Protein AF-A0A7X7I738-F1 (afdb_monomer_lite)

Foldseek 3Di:
DPAAQEEAADAPVVQVVVVVVVVVVCVVVVVVCVPHGYDGHHNPCPPPDCLVVLLVDQDLVNHHNYYHHQDCPNCVPPSNCVRAQVVLNAADDDPDDDDPVCVVVVVADPVRRYYDPDDDDDDDDDPPVVCPPPDDDPALVSCVDPSNVPVDDAPDDPVDGDCVSCVRVCVVPNPVSVVVVD

Sequence (182 aa):
MEKLDLLAMLPCGLRNPFKDLLELHITSNESHYKSFTYLAEGNVNHELSFYPLLDMVESVDELPDIMISSDINNCFHRPFMDRFIMKGCFETYNPFTPNNYLQKVNFYDPYNNVTMLTANMLVMAVDTEKLGLRKLPETWEDILDQCFNKSITMRGDDEFFCNAVLLPFFKDHGLNAIKTMA

pLDDT: mean 84.69, std 10.33, range [42.47, 96.56]

Radius of gyration: 19.84 Å; chains: 1; bounding box: 52×35×56 Å

Structure (mmCIF, N/CA/C/O backbone):
data_AF-A0A7X7I738-F1
#
_entry.id   AF-A0A7X7I738-F1
#
loop_
_atom_site.group_PDB
_atom_site.id
_atom_site.type_symbol
_atom_site.label_atom_id
_atom_site.label_alt_id
_atom_site.label_comp_id
_atom_site.label_asym_id
_atom_site.label_entity_id
_atom_site.label_seq_id
_atom_site.pdbx_PDB_ins_code
_atom_site.Cartn_x
_atom_site.Cartn_y
_atom_site.Cartn_z
_atom_site.occupancy
_atom_site.B_iso_or_equiv
_atom_site.auth_seq_id
_atom_site.auth_comp_id
_atom_site.auth_asym_id
_atom_site.auth_atom_id
_atom_site.pdbx_PDB_model_num
ATOM 1 N N . MET A 1 1 ? 4.588 13.581 -22.004 1.00 53.16 1 MET A N 1
ATOM 2 C CA . MET A 1 1 ? 5.490 13.137 -20.925 1.00 53.16 1 MET A CA 1
ATOM 3 C C . MET A 1 1 ? 6.230 11.938 -21.481 1.00 53.16 1 MET A C 1
ATOM 5 O O . MET A 1 1 ? 5.570 11.124 -22.114 1.00 53.16 1 MET A O 1
ATOM 9 N N . GLU A 1 2 ? 7.558 11.884 -21.394 1.00 67.19 2 GLU A N 1
ATOM 10 C CA . GLU A 1 2 ? 8.266 10.648 -21.762 1.00 67.19 2 GLU A CA 1
ATOM 11 C C . GLU A 1 2 ? 7.814 9.521 -20.825 1.00 67.19 2 GLU A C 1
ATOM 13 O O . GLU A 1 2 ? 7.519 9.773 -19.653 1.00 67.19 2 GLU A O 1
ATOM 18 N N . LYS A 1 3 ? 7.683 8.308 -21.369 1.00 83.19 3 LYS A N 1
ATOM 19 C CA . LYS A 1 3 ? 7.314 7.113 -20.606 1.00 83.19 3 LYS A CA 1
ATOM 20 C C . LYS A 1 3 ? 8.392 6.862 -19.549 1.00 83.19 3 LYS A C 1
ATOM 22 O O . LYS A 1 3 ? 9.571 6.896 -19.881 1.00 83.19 3 LYS A O 1
ATOM 27 N N . LEU A 1 4 ? 7.979 6.636 -18.304 1.00 90.38 4 LEU A N 1
ATOM 28 C CA . LEU A 1 4 ? 8.890 6.277 -17.216 1.00 90.38 4 LEU A CA 1
ATOM 29 C C . LEU A 1 4 ? 9.239 4.788 -17.298 1.00 90.38 4 LEU A C 1
ATOM 31 O O . LEU A 1 4 ? 8.356 3.973 -17.531 1.00 90.38 4 LEU A O 1
ATOM 35 N N . ASP A 1 5 ? 10.477 4.408 -17.004 1.00 94.19 5 ASP A N 1
ATOM 36 C CA . ASP A 1 5 ? 10.815 2.998 -16.784 1.00 94.19 5 ASP A CA 1
ATOM 37 C C . ASP A 1 5 ? 10.306 2.531 -15.406 1.00 94.19 5 ASP A C 1
ATOM 39 O O . ASP A 1 5 ? 9.845 1.402 -15.246 1.00 94.19 5 ASP A O 1
ATOM 43 N N . LEU A 1 6 ? 10.353 3.407 -14.393 1.00 93.44 6 LEU A N 1
ATOM 44 C CA . LEU A 1 6 ? 9.914 3.102 -13.027 1.00 93.44 6 LEU A CA 1
ATOM 45 C C . LEU A 1 6 ? 9.077 4.227 -12.408 1.00 93.44 6 LEU A C 1
ATOM 47 O O . LEU A 1 6 ? 9.520 5.367 -12.292 1.00 93.44 6 LEU A O 1
ATOM 51 N N . LEU A 1 7 ? 7.910 3.873 -11.877 1.00 90.56 7 LEU A N 1
ATOM 52 C CA . LEU A 1 7 ? 7.114 4.718 -10.990 1.00 90.56 7 LEU A CA 1
ATOM 53 C C . LEU A 1 7 ? 6.998 4.064 -9.612 1.00 90.56 7 LEU A C 1
ATOM 55 O O . LEU A 1 7 ? 6.409 2.997 -9.473 1.00 90.56 7 LEU A O 1
ATOM 59 N N . ALA A 1 8 ? 7.528 4.713 -8.579 1.00 90.19 8 ALA A N 1
ATOM 60 C CA . ALA A 1 8 ? 7.487 4.241 -7.202 1.00 90.19 8 ALA A CA 1
ATOM 61 C C . ALA A 1 8 ? 6.707 5.213 -6.304 1.00 90.19 8 ALA A C 1
ATOM 63 O O . ALA A 1 8 ? 7.187 6.287 -5.952 1.00 90.19 8 ALA A O 1
ATOM 64 N N . MET A 1 9 ? 5.507 4.811 -5.892 1.00 87.06 9 MET A N 1
ATOM 65 C CA . MET A 1 9 ? 4.604 5.543 -5.002 1.00 87.06 9 MET A CA 1
ATOM 66 C C . MET A 1 9 ? 4.697 4.955 -3.588 1.00 87.06 9 MET A C 1
ATOM 68 O O . MET A 1 9 ? 3.982 4.024 -3.202 1.00 87.06 9 MET A O 1
ATOM 72 N N . LEU A 1 10 ? 5.636 5.478 -2.801 1.00 86.06 10 LEU A N 1
ATOM 73 C CA . LEU A 1 10 ? 6.074 4.881 -1.538 1.00 86.06 10 LEU A CA 1
ATOM 74 C C . LEU A 1 10 ? 5.567 5.661 -0.317 1.00 86.06 10 LEU A C 1
ATOM 76 O O . LEU A 1 10 ? 5.336 6.869 -0.401 1.00 86.06 10 LEU A O 1
ATOM 80 N N . PRO A 1 11 ? 5.446 5.037 0.869 1.00 81.50 11 PRO A N 1
ATOM 81 C CA . PRO A 1 11 ? 5.142 5.760 2.095 1.00 81.50 11 PRO A CA 1
ATOM 82 C C . PRO A 1 11 ? 6.270 6.747 2.397 1.00 81.50 11 PRO A C 1
ATOM 84 O O . PRO A 1 11 ? 7.438 6.468 2.114 1.00 81.50 11 PRO A O 1
ATOM 87 N N . CYS A 1 12 ? 5.949 7.872 3.041 1.00 77.62 12 CYS A N 1
ATOM 88 C CA . CYS A 1 12 ? 6.920 8.938 3.310 1.00 77.62 12 CYS A CA 1
ATOM 89 C C . CYS A 1 12 ? 8.196 8.450 4.022 1.00 77.62 12 CYS A C 1
ATOM 91 O O . CYS A 1 12 ? 9.276 8.961 3.743 1.00 77.62 12 CYS A O 1
ATOM 93 N N . GLY A 1 13 ? 8.087 7.436 4.891 1.00 82.56 13 GLY A N 1
ATOM 94 C CA . GLY A 1 13 ? 9.233 6.845 5.592 1.00 82.56 13 GLY A CA 1
ATOM 95 C C . GLY A 1 13 ? 10.158 5.979 4.725 1.00 82.56 13 GLY A C 1
ATOM 96 O O . GLY A 1 13 ? 11.311 5.790 5.094 1.00 82.56 13 GLY A O 1
ATOM 97 N N . LEU A 1 14 ? 9.689 5.468 3.581 1.00 87.44 14 LEU A N 1
ATOM 98 C CA . LEU A 1 14 ? 10.485 4.627 2.673 1.00 87.44 14 LEU A CA 1
ATOM 99 C C . LEU A 1 14 ? 10.933 5.361 1.413 1.00 87.44 14 LEU A C 1
ATOM 101 O O . LEU A 1 14 ? 11.935 4.968 0.824 1.00 87.44 14 LEU A O 1
ATOM 105 N N . ARG A 1 15 ? 10.228 6.426 1.009 1.00 89.44 15 ARG A N 1
ATOM 106 C CA . ARG A 1 15 ? 10.521 7.160 -0.228 1.00 89.44 15 ARG A CA 1
ATOM 107 C C . ARG A 1 15 ? 11.982 7.603 -0.310 1.00 89.44 15 ARG A C 1
ATOM 109 O O . ARG A 1 15 ? 12.640 7.303 -1.298 1.00 89.44 15 ARG A O 1
ATOM 116 N N . ASN A 1 16 ? 12.478 8.315 0.707 1.00 90.50 16 ASN A N 1
ATOM 117 C CA . ASN A 1 16 ? 13.840 8.856 0.661 1.00 90.50 16 ASN A CA 1
ATOM 118 C C . ASN A 1 16 ? 14.896 7.736 0.707 1.00 90.50 16 ASN A C 1
ATOM 120 O O . ASN A 1 16 ? 15.695 7.685 -0.219 1.00 90.50 16 ASN A O 1
ATOM 124 N N . PRO A 1 17 ? 14.858 6.779 1.663 1.00 93.56 17 PRO A N 1
ATOM 125 C CA . PRO A 1 17 ? 15.819 5.673 1.664 1.00 93.56 17 PRO A CA 1
ATOM 126 C C . PRO A 1 17 ? 15.821 4.853 0.369 1.00 93.56 17 PRO A C 1
ATOM 128 O O . PRO A 1 17 ? 16.881 4.457 -0.107 1.00 93.56 17 PRO A O 1
ATOM 131 N N . PHE A 1 18 ? 14.646 4.598 -0.218 1.00 93.31 18 PHE A N 1
ATOM 132 C CA . PHE A 1 18 ? 14.543 3.893 -1.495 1.00 93.31 18 PHE A CA 1
ATOM 133 C C . PHE A 1 18 ? 15.195 4.687 -2.624 1.00 93.31 18 PHE A C 1
ATOM 135 O O . PHE A 1 18 ? 15.972 4.128 -3.392 1.00 93.31 18 PHE A O 1
ATOM 142 N N . LYS A 1 19 ? 14.895 5.988 -2.709 1.00 93.19 19 LYS A N 1
ATOM 143 C CA . LYS A 1 19 ? 15.470 6.871 -3.720 1.00 93.19 19 LYS A CA 1
ATOM 144 C C . LYS A 1 19 ? 16.996 6.929 -3.602 1.00 93.19 19 LYS A C 1
ATOM 146 O O . LYS A 1 19 ? 17.667 6.733 -4.607 1.00 93.19 19 LYS A O 1
ATOM 151 N N . ASP A 1 20 ? 17.528 7.106 -2.394 1.00 94.81 20 ASP A N 1
ATOM 152 C CA . ASP A 1 20 ? 18.974 7.171 -2.154 1.00 94.81 20 ASP A CA 1
ATOM 153 C C . ASP A 1 20 ? 19.678 5.878 -2.613 1.00 94.81 20 ASP A C 1
ATOM 155 O O . ASP A 1 20 ? 20.712 5.916 -3.281 1.00 94.81 20 ASP A O 1
ATOM 159 N N . LEU A 1 21 ? 19.093 4.714 -2.300 1.00 96.06 21 LEU A N 1
ATOM 160 C CA . LEU A 1 21 ? 19.611 3.412 -2.734 1.00 96.06 21 LEU A CA 1
ATOM 161 C C . LEU A 1 21 ? 19.508 3.214 -4.252 1.00 96.06 21 LEU A C 1
ATOM 163 O O . LEU A 1 21 ? 20.435 2.678 -4.860 1.00 96.06 21 LEU A O 1
ATOM 167 N N . LEU A 1 22 ? 18.403 3.644 -4.865 1.00 95.25 22 LEU A N 1
ATOM 168 C CA . LEU A 1 22 ? 18.193 3.557 -6.308 1.00 95.25 22 LEU A CA 1
ATOM 169 C C . LEU A 1 22 ? 19.201 4.427 -7.068 1.00 95.25 22 LEU A C 1
ATOM 171 O O . LEU A 1 22 ? 19.842 3.946 -8.000 1.00 95.25 22 LEU A O 1
ATOM 175 N N . GLU A 1 23 ? 19.389 5.679 -6.649 1.00 94.75 23 GLU A N 1
ATOM 176 C CA . GLU A 1 23 ? 20.353 6.604 -7.255 1.00 94.75 23 GLU A CA 1
ATOM 177 C C . GLU A 1 23 ? 21.790 6.092 -7.115 1.00 94.75 23 GLU A C 1
ATOM 179 O O . GLU A 1 23 ? 22.563 6.136 -8.079 1.00 94.75 23 GLU A O 1
ATOM 184 N N . LEU A 1 24 ? 22.143 5.538 -5.950 1.00 96.56 24 LEU A N 1
ATOM 185 C CA . LEU A 1 24 ? 23.441 4.902 -5.738 1.00 96.56 24 LEU A CA 1
ATOM 186 C C . LEU A 1 24 ? 23.648 3.703 -6.675 1.00 96.56 24 LEU A C 1
ATOM 188 O O . LEU A 1 24 ? 24.728 3.555 -7.255 1.00 96.56 24 LEU A O 1
ATOM 192 N N . HIS A 1 25 ? 22.628 2.857 -6.844 1.00 96.00 25 HIS A N 1
ATOM 193 C CA . HIS A 1 25 ? 22.682 1.694 -7.733 1.00 96.00 25 HIS A CA 1
ATOM 194 C C . HIS A 1 25 ? 22.824 2.099 -9.203 1.00 96.00 25 HIS A C 1
ATOM 196 O O . HIS A 1 25 ? 23.677 1.547 -9.899 1.00 96.00 25 HIS A O 1
ATOM 202 N N . ILE A 1 26 ? 22.053 3.091 -9.660 1.00 95.19 26 ILE A N 1
ATOM 203 C CA . ILE A 1 26 ? 22.134 3.642 -11.023 1.00 95.19 26 ILE A CA 1
ATOM 204 C C . ILE A 1 26 ? 23.533 4.204 -11.282 1.00 95.19 26 ILE A C 1
ATOM 206 O O . ILE A 1 26 ? 24.168 3.842 -12.270 1.00 95.19 26 ILE A O 1
ATOM 210 N N . THR A 1 27 ? 24.042 5.032 -10.367 1.00 94.31 27 THR A N 1
ATOM 211 C CA . THR A 1 27 ? 25.361 5.671 -10.504 1.00 94.31 27 THR A CA 1
ATOM 212 C C . THR A 1 27 ? 26.487 4.635 -10.530 1.00 94.31 27 THR A C 1
ATOM 214 O O . THR A 1 27 ? 27.423 4.746 -11.316 1.00 94.31 27 THR A O 1
ATOM 217 N N . SER A 1 28 ? 26.381 3.581 -9.717 1.00 96.38 28 SER A N 1
ATOM 218 C CA . SER A 1 28 ? 27.376 2.499 -9.674 1.00 96.38 28 SER A CA 1
ATOM 219 C C . SER A 1 28 ? 27.359 1.606 -10.923 1.00 96.38 28 SER A C 1
ATOM 221 O O . SER A 1 28 ? 28.297 0.843 -11.139 1.00 96.38 28 SER A O 1
ATOM 223 N N . ASN A 1 29 ? 26.307 1.691 -11.745 1.00 95.88 29 ASN A N 1
ATOM 224 C CA . ASN A 1 29 ? 26.079 0.849 -12.921 1.00 95.88 29 ASN A CA 1
ATOM 225 C C . ASN A 1 29 ? 25.699 1.687 -14.160 1.00 95.88 29 ASN A C 1
ATOM 227 O O . ASN A 1 29 ? 24.900 1.249 -14.986 1.00 95.88 29 ASN A O 1
ATOM 231 N N . GLU A 1 30 ? 26.260 2.893 -14.303 1.00 91.81 30 GLU A N 1
ATOM 232 C CA . GLU A 1 30 ? 25.827 3.911 -15.278 1.00 91.81 30 GLU A CA 1
ATOM 233 C C . GLU A 1 30 ? 25.725 3.390 -16.726 1.00 91.81 30 GLU A C 1
ATOM 235 O O . GLU A 1 30 ? 24.799 3.742 -17.458 1.00 91.81 30 GLU A O 1
ATOM 240 N N . SER A 1 31 ? 26.619 2.481 -17.138 1.00 93.06 31 SER A N 1
ATOM 241 C CA . SER A 1 31 ? 26.593 1.868 -18.474 1.00 93.06 31 SER A CA 1
ATOM 242 C C . SER A 1 31 ? 25.306 1.096 -18.777 1.00 93.06 31 SER A C 1
ATOM 244 O O . SER A 1 31 ? 24.950 0.958 -19.945 1.00 93.06 31 SER A O 1
ATOM 246 N N . HIS A 1 32 ? 24.619 0.593 -17.749 1.00 91.12 32 HIS A N 1
ATOM 247 C CA . HIS A 1 32 ? 23.369 -0.159 -17.868 1.00 91.12 32 HIS A CA 1
ATOM 248 C C . HIS A 1 32 ? 22.120 0.724 -17.757 1.00 91.12 32 HIS A C 1
ATOM 250 O O . HIS A 1 32 ? 21.067 0.327 -18.245 1.00 91.12 32 HIS A O 1
ATOM 256 N N . TYR A 1 33 ? 22.230 1.912 -17.153 1.00 92.50 33 TYR A N 1
ATOM 257 C CA . TYR A 1 33 ? 21.082 2.750 -16.778 1.00 92.50 33 TYR A CA 1
ATOM 258 C C . TYR A 1 33 ? 21.114 4.159 -17.387 1.00 92.50 33 TYR A C 1
ATOM 260 O O . TYR A 1 33 ? 20.390 5.044 -16.945 1.00 92.50 33 TYR A O 1
ATOM 268 N N . LYS A 1 34 ? 21.927 4.387 -18.423 1.00 85.31 34 LYS A N 1
ATOM 269 C CA . LYS A 1 34 ? 22.125 5.712 -19.038 1.00 85.31 34 LYS A CA 1
ATOM 270 C C . LYS A 1 34 ? 20.835 6.395 -19.523 1.00 85.31 34 LYS A C 1
ATOM 272 O O . LYS A 1 34 ? 20.780 7.619 -19.557 1.00 85.31 34 LYS A O 1
ATOM 277 N N . SER A 1 35 ? 19.828 5.620 -19.923 1.00 89.06 35 SER A N 1
ATOM 278 C CA . SER A 1 35 ? 18.517 6.111 -20.373 1.00 89.06 35 SER A CA 1
ATOM 279 C C . SER A 1 35 ? 17.383 5.786 -19.399 1.00 89.06 35 SER A C 1
ATOM 281 O O . SER A 1 35 ? 16.228 5.902 -19.780 1.00 89.06 35 SER A O 1
ATOM 283 N N . PHE A 1 36 ? 17.700 5.340 -18.180 1.00 93.81 36 PHE A N 1
ATOM 284 C CA . PHE A 1 36 ? 16.696 4.945 -17.201 1.00 93.81 36 PHE A CA 1
ATOM 285 C C . PHE A 1 36 ? 16.011 6.177 -16.606 1.00 93.81 36 PHE A C 1
ATOM 287 O O . PHE A 1 36 ? 16.651 7.044 -16.007 1.00 93.81 36 PHE A O 1
ATOM 294 N N . THR A 1 37 ? 14.699 6.233 -16.757 1.00 93.69 37 THR A N 1
ATOM 295 C CA . THR A 1 37 ? 13.821 7.294 -16.281 1.00 93.69 37 THR A CA 1
ATOM 296 C C . THR A 1 37 ? 12.955 6.769 -15.147 1.00 93.69 37 THR A C 1
ATOM 298 O O . THR A 1 37 ? 12.347 5.703 -15.234 1.00 93.69 37 THR A O 1
ATOM 301 N N . TYR A 1 38 ? 12.896 7.503 -14.040 1.00 93.31 38 TYR A N 1
ATOM 302 C CA . TYR A 1 38 ? 12.100 7.069 -12.902 1.00 93.31 38 TYR A CA 1
ATOM 303 C C . TYR A 1 38 ? 11.494 8.235 -12.129 1.00 93.31 38 TYR A C 1
ATOM 305 O O . TYR A 1 38 ? 12.004 9.356 -12.146 1.00 93.31 38 TYR A O 1
ATOM 313 N N . LEU A 1 39 ? 10.421 7.935 -11.402 1.00 89.06 39 LEU A N 1
ATOM 314 C CA . LEU A 1 39 ? 9.772 8.842 -10.468 1.00 89.06 39 LEU A CA 1
ATOM 315 C C . LEU A 1 39 ? 9.542 8.121 -9.138 1.00 89.06 39 LEU A C 1
ATOM 317 O O . LEU A 1 39 ? 8.879 7.089 -9.098 1.00 89.06 39 LEU A O 1
ATOM 321 N N . ALA A 1 40 ? 10.094 8.656 -8.047 1.00 89.12 40 ALA A N 1
ATOM 322 C CA . ALA A 1 40 ? 9.892 8.143 -6.691 1.00 89.12 40 ALA A CA 1
ATOM 323 C C . ALA A 1 40 ? 9.192 9.199 -5.824 1.00 89.12 40 ALA A C 1
ATOM 325 O O . ALA A 1 40 ? 9.795 10.199 -5.426 1.00 89.12 40 ALA A O 1
ATOM 326 N N . GLU A 1 41 ? 7.920 8.969 -5.513 1.00 83.12 41 GLU A N 1
ATOM 327 C CA . GLU A 1 41 ? 7.033 9.930 -4.860 1.00 83.12 41 GLU A CA 1
ATOM 328 C C . GLU A 1 41 ? 6.442 9.410 -3.551 1.00 83.12 41 GLU A C 1
ATOM 330 O O . GLU A 1 41 ? 6.474 8.222 -3.230 1.00 83.12 41 GLU A O 1
ATOM 335 N N . GLY A 1 42 ? 5.943 10.352 -2.747 1.00 74.25 42 GLY A N 1
ATOM 336 C CA . GLY A 1 42 ? 5.276 10.053 -1.487 1.00 74.25 42 GLY A CA 1
ATOM 337 C C . GLY A 1 42 ? 3.794 9.776 -1.715 1.00 74.25 42 GLY A C 1
ATOM 338 O O . GLY A 1 42 ? 3.088 10.620 -2.251 1.00 74.25 42 GLY A O 1
ATOM 339 N N . ASN A 1 43 ? 3.311 8.645 -1.214 1.00 67.69 43 ASN A N 1
ATOM 340 C CA . ASN A 1 43 ? 1.932 8.165 -1.342 1.00 67.69 43 ASN A CA 1
ATOM 341 C C . ASN A 1 43 ? 0.877 9.005 -0.567 1.00 67.69 43 ASN A C 1
ATOM 343 O O . ASN A 1 43 ? -0.293 8.657 -0.507 1.00 67.69 43 ASN A O 1
ATOM 347 N N . VAL A 1 44 ? 1.265 10.096 0.105 1.00 53.34 44 VAL A N 1
ATOM 348 C CA . VAL A 1 44 ? 0.385 10.834 1.041 1.00 53.34 44 VAL A CA 1
ATOM 349 C C . VAL A 1 44 ? -0.324 12.037 0.405 1.00 53.34 44 VAL A C 1
ATOM 351 O O . VAL A 1 44 ? -1.249 12.567 1.012 1.00 53.34 44 VAL A O 1
ATOM 354 N N . ASN A 1 45 ? 0.029 12.439 -0.816 1.00 49.84 45 ASN A N 1
ATOM 355 C CA . ASN A 1 45 ? -0.509 13.660 -1.417 1.00 49.84 45 ASN A CA 1
ATOM 356 C C . ASN A 1 45 ? -1.516 13.335 -2.524 1.00 49.84 45 ASN A C 1
ATOM 358 O O . ASN A 1 45 ? -1.150 13.379 -3.694 1.00 49.84 45 ASN A O 1
ATOM 362 N N . HIS A 1 46 ? -2.776 13.038 -2.187 1.00 50.59 46 HIS A N 1
ATOM 363 C CA . HIS A 1 46 ? -3.828 12.823 -3.197 1.00 50.59 46 HIS A CA 1
ATOM 364 C C . HIS A 1 46 ? -3.918 13.980 -4.216 1.00 50.59 46 HIS A C 1
ATOM 366 O O . HIS A 1 46 ? -4.127 13.722 -5.397 1.00 50.59 46 HIS A O 1
ATOM 372 N N . GLU A 1 47 ? -3.637 15.221 -3.799 1.00 42.47 47 GLU A N 1
ATOM 373 C CA . GLU A 1 47 ? -3.652 16.422 -4.655 1.00 42.47 47 GLU A CA 1
ATOM 374 C C . GLU A 1 47 ? -2.454 16.559 -5.621 1.00 42.47 47 GLU A C 1
ATOM 376 O O . GLU A 1 47 ? -2.513 17.347 -6.561 1.00 42.47 47 GLU A O 1
ATOM 381 N N . LEU A 1 48 ? -1.365 15.808 -5.412 1.00 49.34 48 LEU A N 1
ATOM 382 C CA . LEU A 1 48 ? -0.143 15.854 -6.241 1.00 49.34 48 LEU A CA 1
ATOM 383 C C . LEU A 1 48 ? 0.283 14.479 -6.772 1.00 49.34 48 LEU A C 1
ATOM 385 O O . LEU A 1 48 ? 1.306 14.365 -7.437 1.00 49.34 48 LEU A O 1
ATOM 389 N N . SER A 1 49 ? -0.457 13.427 -6.432 1.00 58.97 49 SER A N 1
ATOM 390 C CA . SER A 1 49 ? -0.083 12.054 -6.750 1.00 58.97 49 SER A CA 1
ATOM 391 C C . SER A 1 49 ? -0.367 11.705 -8.205 1.00 58.97 49 SER A C 1
ATOM 393 O O . SER A 1 49 ? -1.310 12.206 -8.806 1.00 58.97 49 SER A O 1
ATOM 395 N N . PHE A 1 50 ? 0.403 10.769 -8.751 1.00 63.00 50 PHE A N 1
ATOM 396 C CA . PHE A 1 50 ? 0.155 10.171 -10.064 1.00 63.00 50 PHE A CA 1
ATOM 397 C C . PHE A 1 50 ? -1.165 9.365 -10.129 1.00 63.00 50 PHE A C 1
ATOM 399 O O . PHE A 1 50 ? -1.621 8.999 -11.208 1.00 63.00 50 PHE A O 1
ATOM 406 N N . TYR A 1 51 ? -1.811 9.092 -8.988 1.00 69.44 51 TYR A N 1
ATOM 407 C CA . TYR A 1 51 ? -2.996 8.235 -8.907 1.00 69.44 51 TYR A CA 1
ATOM 408 C C . TYR A 1 51 ? -4.213 8.722 -9.705 1.00 69.44 51 TYR A C 1
ATOM 410 O O . TYR A 1 51 ? -4.776 7.901 -10.426 1.00 69.44 51 TYR A O 1
ATOM 418 N N . PRO A 1 52 ? -4.626 10.007 -9.667 1.00 68.69 52 PRO A N 1
ATOM 419 C CA . PRO A 1 52 ? -5.742 10.483 -10.481 1.00 68.69 52 PRO A CA 1
ATOM 420 C C . PRO A 1 52 ? -5.449 10.404 -11.984 1.00 68.69 52 PRO A C 1
ATOM 422 O O . PRO A 1 52 ? -6.376 10.298 -12.780 1.00 68.69 52 PRO A O 1
ATOM 425 N N . LEU A 1 53 ? -4.169 10.425 -12.381 1.00 75.06 53 LEU A N 1
ATOM 426 C CA . LEU A 1 53 ? -3.781 10.238 -13.778 1.00 75.06 53 LEU A CA 1
ATOM 427 C C . LEU A 1 53 ? -3.960 8.786 -14.225 1.00 75.06 53 LEU A C 1
ATOM 429 O O . LEU A 1 53 ? -4.294 8.578 -15.385 1.00 75.06 53 LEU A O 1
ATOM 433 N N . LEU A 1 54 ? -3.810 7.797 -13.333 1.00 78.25 54 LEU A N 1
ATOM 434 C CA . LEU A 1 54 ? -3.983 6.378 -13.680 1.00 78.25 54 LEU A CA 1
ATOM 435 C C . LEU A 1 54 ? -5.382 6.075 -14.227 1.00 78.25 54 LEU A C 1
ATOM 437 O O . LEU A 1 54 ? -5.512 5.279 -15.153 1.00 78.25 54 LEU A O 1
ATOM 441 N N . ASP A 1 55 ? -6.416 6.737 -13.704 1.00 76.88 55 ASP A N 1
ATOM 442 C CA . ASP A 1 55 ? -7.792 6.567 -14.188 1.00 76.88 55 ASP A CA 1
ATOM 443 C C . ASP A 1 55 ? -8.004 7.166 -15.596 1.00 76.88 55 ASP A C 1
ATOM 445 O O . ASP A 1 55 ? -8.940 6.777 -16.300 1.00 76.88 55 ASP A O 1
ATOM 449 N N . MET A 1 56 ? -7.118 8.073 -16.027 1.00 81.38 56 MET A N 1
ATOM 450 C CA . MET A 1 56 ? -7.133 8.707 -17.350 1.00 81.38 56 MET A CA 1
ATOM 451 C C . MET A 1 56 ? -6.289 7.956 -18.388 1.00 81.38 56 MET A C 1
ATOM 453 O O . MET A 1 56 ? -6.378 8.281 -19.568 1.00 81.38 56 MET A O 1
ATOM 457 N N . VAL A 1 57 ? -5.478 6.974 -17.976 1.00 86.38 57 VAL A N 1
ATOM 458 C CA . VAL A 1 57 ? -4.619 6.216 -18.894 1.00 86.38 57 VAL A CA 1
ATOM 459 C C . VAL A 1 57 ? -5.465 5.322 -19.797 1.00 86.38 57 VAL A C 1
ATOM 461 O O . VAL A 1 57 ? -6.325 4.568 -19.323 1.00 86.38 57 VAL A O 1
ATOM 464 N N . GLU A 1 58 ? -5.211 5.375 -21.108 1.00 89.00 58 GLU A N 1
ATOM 465 C CA . GLU A 1 58 ? -6.000 4.632 -22.088 1.00 89.00 58 GLU A CA 1
ATOM 466 C C . GLU A 1 58 ? -5.304 3.396 -22.653 1.00 89.00 58 GLU A C 1
ATOM 468 O O . GLU A 1 58 ? -5.987 2.401 -22.918 1.00 89.00 58 GLU A O 1
ATOM 473 N N . SER A 1 59 ? -3.974 3.427 -22.767 1.00 90.50 59 SER A N 1
ATOM 474 C CA . SER A 1 59 ? -3.143 2.330 -23.268 1.00 90.50 59 SER A CA 1
ATOM 475 C C . SER A 1 59 ? -2.086 1.874 -22.260 1.00 90.50 59 SER A C 1
ATOM 477 O O . SER A 1 59 ? -1.583 2.654 -21.457 1.00 90.50 59 SER A O 1
ATOM 479 N N . VAL A 1 60 ? -1.688 0.600 -22.347 1.00 90.56 60 VAL A N 1
ATOM 480 C CA . VAL A 1 60 ? -0.561 0.051 -21.574 1.00 90.56 60 VAL A CA 1
ATOM 481 C C . VAL A 1 60 ? 0.766 0.734 -21.928 1.00 90.56 60 VAL A C 1
ATOM 483 O O . VAL A 1 60 ? 1.633 0.857 -21.074 1.00 90.56 60 VAL A O 1
ATOM 486 N N . ASP A 1 61 ? 0.904 1.249 -23.154 1.00 91.12 61 ASP A N 1
ATOM 487 C CA . ASP A 1 61 ? 2.123 1.935 -23.614 1.00 91.12 61 ASP A CA 1
ATOM 488 C C . ASP A 1 61 ? 2.371 3.272 -22.896 1.00 91.12 61 ASP A C 1
ATOM 490 O O . ASP A 1 61 ? 3.483 3.799 -22.917 1.00 91.12 61 ASP A O 1
ATOM 494 N N . GLU A 1 62 ? 1.335 3.829 -22.267 1.00 89.94 62 GLU A N 1
ATOM 495 C CA . GLU A 1 62 ? 1.416 5.045 -21.455 1.00 89.94 62 GLU A CA 1
ATOM 496 C C . GLU A 1 62 ? 1.841 4.751 -20.007 1.00 89.94 62 GLU A C 1
ATOM 498 O O . GLU A 1 62 ? 2.214 5.674 -19.277 1.00 89.94 62 GLU A O 1
ATOM 503 N N . LEU A 1 63 ? 1.779 3.485 -19.578 1.00 90.31 63 LEU A N 1
ATOM 504 C CA . LEU A 1 63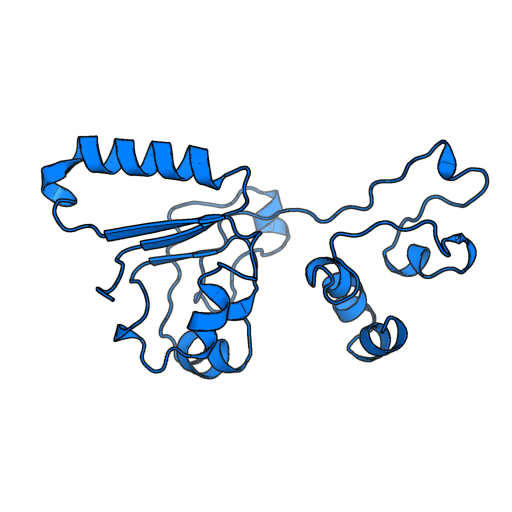 ? 2.163 3.075 -18.233 1.00 90.31 63 LEU A CA 1
ATOM 505 C C . LEU A 1 63 ? 3.680 2.885 -18.124 1.00 90.31 63 LEU A C 1
ATOM 507 O O . LEU A 1 63 ? 4.327 2.491 -19.095 1.00 90.31 63 LEU A O 1
ATOM 511 N N . PRO A 1 64 ? 4.261 3.118 -16.938 1.00 91.69 64 PRO A N 1
ATOM 512 C CA . PRO A 1 64 ? 5.640 2.747 -16.672 1.00 91.69 64 PRO A CA 1
ATOM 513 C C . PRO A 1 64 ? 5.872 1.239 -16.788 1.00 91.69 64 PRO A C 1
ATOM 515 O O . PRO A 1 64 ? 4.967 0.458 -16.494 1.00 91.69 64 PRO A O 1
ATOM 518 N N . ASP A 1 65 ? 7.092 0.823 -17.139 1.00 92.62 65 ASP A N 1
ATOM 519 C CA . ASP A 1 65 ? 7.433 -0.608 -17.221 1.00 92.62 65 ASP A CA 1
ATOM 520 C C . ASP A 1 65 ? 7.385 -1.294 -15.848 1.00 92.62 65 ASP A C 1
ATOM 522 O O . ASP A 1 65 ? 6.987 -2.453 -15.731 1.00 92.62 65 ASP A O 1
ATOM 526 N N . ILE A 1 66 ? 7.757 -0.570 -14.788 1.00 92.81 66 ILE A N 1
ATOM 527 C CA . ILE A 1 66 ? 7.652 -1.033 -13.405 1.00 92.81 66 ILE A CA 1
ATOM 528 C C . ILE A 1 66 ? 6.869 -0.014 -12.586 1.00 92.81 66 ILE A C 1
ATOM 530 O O . ILE A 1 66 ? 7.210 1.168 -12.519 1.00 92.81 66 ILE A O 1
ATOM 534 N N . MET A 1 67 ? 5.849 -0.497 -11.883 1.00 90.94 67 MET A N 1
ATOM 535 C CA . MET A 1 67 ? 5.100 0.286 -10.909 1.00 90.94 67 MET A CA 1
ATOM 536 C C . MET A 1 67 ? 5.245 -0.335 -9.520 1.00 90.94 67 MET A C 1
ATOM 538 O O . MET A 1 67 ? 4.992 -1.521 -9.324 1.00 90.94 67 MET A O 1
ATOM 542 N N . ILE A 1 68 ? 5.628 0.477 -8.537 1.00 90.06 68 ILE A N 1
ATOM 543 C CA . ILE A 1 68 ? 5.665 0.104 -7.124 1.00 90.06 68 ILE A CA 1
ATOM 544 C C . ILE A 1 68 ? 4.657 0.982 -6.396 1.00 90.06 68 ILE A C 1
ATOM 546 O O . ILE A 1 68 ? 4.765 2.205 -6.421 1.00 90.06 68 ILE A O 1
ATOM 550 N N . SER A 1 69 ? 3.699 0.358 -5.721 1.00 85.44 69 SER A N 1
ATOM 551 C CA . SER A 1 69 ? 2.721 1.043 -4.879 1.00 85.44 69 SER A CA 1
ATOM 552 C C . SER A 1 69 ? 2.814 0.532 -3.449 1.00 85.44 69 SER A C 1
ATOM 554 O O . SER A 1 69 ? 3.183 -0.617 -3.202 1.00 85.44 69 SER A O 1
ATOM 556 N N . SER A 1 70 ? 2.481 1.396 -2.498 1.00 81.25 70 SER A N 1
ATOM 557 C CA . SER A 1 70 ? 2.454 1.059 -1.073 1.00 81.25 70 SE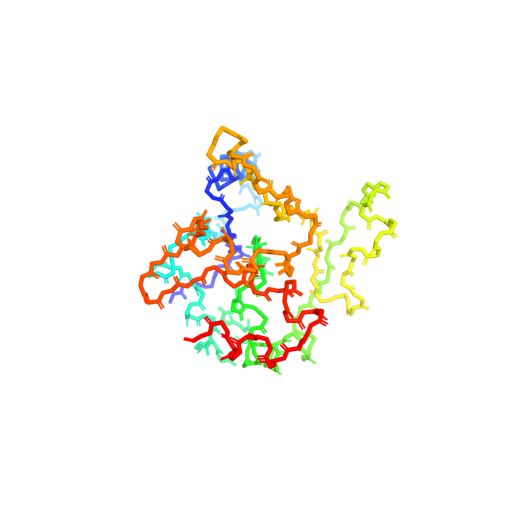R A CA 1
ATOM 558 C C . SER A 1 70 ? 1.068 0.824 -0.504 1.00 81.25 70 SER A C 1
ATOM 560 O O . SER A 1 70 ? 0.927 0.468 0.666 1.00 81.25 70 SER A O 1
ATOM 562 N N . ASP A 1 71 ? 0.058 0.976 -1.343 1.00 74.06 71 ASP A N 1
ATOM 563 C CA . ASP A 1 71 ? -1.298 0.560 -1.073 1.00 74.06 71 ASP A CA 1
ATOM 564 C C . ASP A 1 71 ? -1.988 0.130 -2.370 1.00 74.06 71 ASP A C 1
ATOM 566 O O . ASP A 1 71 ? -1.415 0.087 -3.464 1.00 74.06 71 ASP A O 1
ATOM 570 N N . ILE A 1 72 ? -3.245 -0.236 -2.201 1.00 64.44 72 ILE A N 1
ATOM 571 C CA . ILE A 1 72 ? -4.117 -0.724 -3.249 1.00 64.44 72 ILE A CA 1
ATOM 572 C C . ILE A 1 72 ? -4.838 0.406 -4.007 1.00 64.44 72 ILE A C 1
ATOM 574 O O . ILE A 1 72 ? -5.650 0.054 -4.837 1.00 64.44 72 ILE A O 1
ATOM 578 N N . ASN A 1 73 ? -4.565 1.706 -3.777 1.00 71.88 73 ASN A N 1
ATOM 579 C CA . ASN A 1 73 ? -5.358 2.882 -4.223 1.00 71.88 73 ASN A CA 1
ATOM 580 C C . ASN A 1 73 ? -6.013 2.789 -5.627 1.00 71.88 73 ASN A C 1
ATOM 582 O O . ASN A 1 73 ? -6.982 2.060 -5.839 1.00 71.88 73 ASN A O 1
ATOM 586 N N . ASN A 1 74 ? -5.542 3.570 -6.605 1.00 72.94 74 ASN A N 1
ATOM 587 C CA . ASN A 1 74 ? -6.223 3.663 -7.898 1.00 72.94 74 ASN A CA 1
ATOM 588 C C . ASN A 1 74 ? -5.916 2.457 -8.791 1.00 72.94 74 ASN A C 1
ATOM 590 O O . ASN A 1 74 ? -6.703 2.139 -9.675 1.00 72.94 74 ASN A O 1
ATOM 594 N N . CYS A 1 75 ? -4.844 1.705 -8.510 1.00 76.00 75 CYS A N 1
ATOM 595 C CA . CYS A 1 75 ? -4.559 0.455 -9.218 1.00 76.00 75 CYS A CA 1
ATOM 596 C C . CYS A 1 75 ? -5.665 -0.600 -9.029 1.00 76.00 75 CYS A C 1
ATOM 598 O O . CYS A 1 75 ? -5.821 -1.462 -9.888 1.00 76.00 75 CYS A O 1
ATOM 600 N N . PHE A 1 76 ? -6.446 -0.534 -7.939 1.00 76.44 76 PHE A N 1
ATOM 601 C CA . PHE A 1 76 ? -7.593 -1.422 -7.708 1.00 76.44 76 PHE A CA 1
ATOM 602 C C . PHE A 1 76 ? -8.946 -0.755 -7.993 1.00 76.44 76 PHE A C 1
ATOM 604 O O . PHE A 1 76 ? -9.997 -1.373 -7.788 1.00 76.44 76 PHE A O 1
ATOM 611 N N . HIS A 1 77 ? -8.964 0.482 -8.500 1.00 83.44 77 HIS A N 1
ATOM 612 C CA . HIS A 1 77 ? -10.195 1.062 -9.025 1.00 83.44 77 HIS A CA 1
ATOM 613 C C . HIS A 1 77 ? -10.688 0.227 -10.210 1.00 83.44 77 HIS A C 1
ATOM 615 O O . HIS A 1 77 ? -9.902 -0.215 -11.050 1.00 83.44 77 HIS A O 1
ATOM 621 N N . ARG A 1 78 ? -12.011 0.014 -10.294 1.00 84.44 78 ARG A N 1
ATOM 622 C CA . ARG A 1 78 ? -12.614 -0.816 -11.353 1.00 84.44 78 ARG A CA 1
ATOM 623 C C . ARG A 1 78 ? -12.165 -0.417 -12.766 1.00 84.44 78 ARG A C 1
ATOM 625 O O . ARG A 1 78 ? -11.785 -1.323 -13.497 1.00 84.44 78 ARG A O 1
ATOM 632 N N . PRO A 1 79 ? -12.137 0.876 -13.155 1.00 87.12 79 PRO A N 1
ATOM 633 C CA . PRO A 1 79 ? -11.686 1.260 -14.491 1.00 87.12 79 PRO A CA 1
ATOM 634 C C . PRO A 1 79 ? -10.262 0.791 -14.812 1.00 87.12 79 PRO A C 1
ATOM 636 O O . PRO A 1 79 ? -10.039 0.245 -15.890 1.00 87.12 79 PRO A O 1
ATOM 639 N N . PHE A 1 80 ? -9.315 0.951 -13.882 1.00 88.69 80 PHE A N 1
ATOM 640 C CA . PHE A 1 80 ? -7.931 0.512 -14.067 1.00 88.69 80 PHE A CA 1
ATOM 641 C C . PHE A 1 80 ? -7.816 -1.019 -14.085 1.00 88.69 80 PHE A C 1
ATOM 643 O O . PHE A 1 80 ? -7.179 -1.595 -14.970 1.00 88.69 80 PHE A O 1
ATOM 650 N N . MET A 1 81 ? -8.490 -1.690 -13.146 1.00 89.00 81 MET A N 1
ATOM 651 C CA . MET A 1 81 ? -8.522 -3.152 -13.054 1.00 89.00 81 MET A CA 1
ATOM 652 C C . MET A 1 81 ? -9.069 -3.794 -14.330 1.00 89.00 81 MET A C 1
ATOM 654 O O . MET A 1 81 ? -8.436 -4.692 -14.883 1.00 89.00 81 MET A O 1
ATOM 658 N N . ASP A 1 82 ? -10.223 -3.328 -14.809 1.00 91.25 82 ASP A N 1
ATOM 659 C CA . ASP A 1 82 ? -10.905 -3.885 -15.979 1.00 91.25 82 ASP A CA 1
ATOM 660 C C . ASP A 1 82 ? -10.111 -3.636 -17.272 1.00 91.25 82 ASP A C 1
ATOM 662 O O . ASP A 1 82 ? -10.151 -4.457 -18.196 1.00 91.25 82 ASP A O 1
ATOM 666 N N . ARG A 1 83 ? -9.394 -2.505 -17.342 1.00 91.69 83 ARG A N 1
ATOM 667 C CA . ARG A 1 83 ? -8.616 -2.092 -18.516 1.00 91.69 83 ARG A CA 1
ATOM 668 C C . ARG A 1 83 ? -7.259 -2.785 -18.602 1.00 91.69 83 ARG A C 1
ATOM 670 O O . ARG A 1 83 ? -6.868 -3.165 -19.702 1.00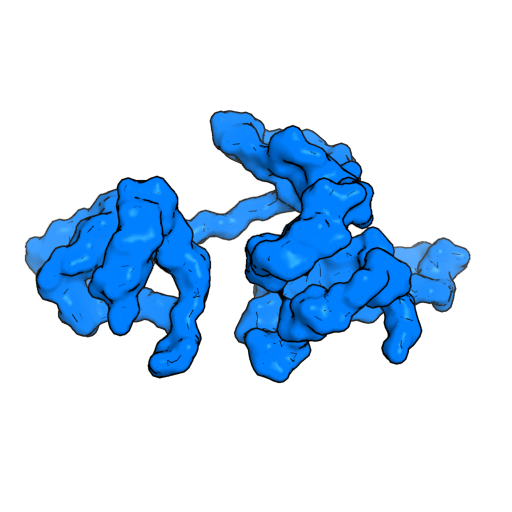 91.69 83 ARG A O 1
ATOM 677 N N . PHE A 1 84 ? -6.565 -2.975 -17.478 1.00 92.88 84 PHE A N 1
ATOM 678 C CA . PHE A 1 84 ? -5.177 -3.445 -17.485 1.00 92.88 84 PHE A CA 1
ATOM 679 C C . PHE A 1 84 ? -4.960 -4.750 -16.719 1.00 92.88 84 PHE A C 1
ATOM 681 O O . PHE A 1 84 ? -4.498 -5.732 -17.299 1.00 92.88 84 PHE A O 1
ATOM 688 N N . ILE A 1 85 ? -5.307 -4.793 -15.431 1.00 91.31 85 ILE A N 1
ATOM 689 C CA . ILE A 1 85 ? -4.976 -5.932 -14.558 1.00 91.31 85 ILE A CA 1
ATOM 690 C C . ILE A 1 85 ? -5.704 -7.198 -15.022 1.00 91.31 85 ILE A C 1
ATOM 692 O O . ILE A 1 85 ? -5.079 -8.208 -15.325 1.00 91.31 85 ILE A O 1
ATOM 696 N N . MET A 1 86 ? -7.028 -7.134 -15.190 1.00 91.25 86 MET A N 1
ATOM 697 C CA . MET A 1 86 ? -7.839 -8.275 -15.638 1.00 91.25 86 MET A CA 1
ATOM 698 C C . MET A 1 86 ? -7.604 -8.659 -17.106 1.00 91.25 86 MET A C 1
ATOM 700 O O . MET A 1 86 ? -8.087 -9.697 -17.558 1.00 91.25 86 MET A O 1
ATOM 704 N N . LYS A 1 87 ? -6.884 -7.826 -17.866 1.00 92.88 87 LYS A N 1
ATOM 705 C CA . LYS A 1 87 ? -6.465 -8.115 -19.243 1.00 92.88 87 LYS A CA 1
ATOM 706 C C . LYS A 1 87 ? -5.091 -8.781 -19.322 1.00 92.88 87 LYS A C 1
ATOM 708 O O . LYS A 1 87 ? -4.687 -9.145 -20.421 1.00 92.88 87 LYS A O 1
ATOM 713 N N . GLY A 1 88 ? -4.414 -8.981 -18.188 1.00 92.94 88 GLY A N 1
ATOM 714 C CA . GLY A 1 88 ? -3.092 -9.605 -18.139 1.00 92.94 88 GLY A CA 1
ATOM 715 C C . GLY A 1 88 ? -1.966 -8.678 -18.594 1.00 92.94 88 GLY A C 1
ATOM 716 O O . GLY A 1 88 ? -0.947 -9.160 -19.073 1.00 92.94 88 GLY A O 1
ATOM 717 N N . CYS A 1 89 ? -2.141 -7.356 -18.472 1.00 93.56 89 CYS A N 1
ATOM 718 C CA . CYS A 1 89 ? -1.087 -6.383 -18.788 1.00 93.56 89 CYS A CA 1
ATOM 719 C C . CYS A 1 89 ? -0.001 -6.291 -17.701 1.00 93.56 89 CYS A C 1
ATOM 721 O O . CYS A 1 89 ? 0.966 -5.559 -17.875 1.00 93.56 89 CYS A O 1
ATOM 723 N N . PHE A 1 90 ? -0.181 -6.982 -16.574 1.00 93.19 90 PHE A N 1
ATOM 724 C CA . PHE A 1 90 ? 0.720 -6.977 -15.427 1.00 93.19 90 PHE A CA 1
ATOM 725 C C . PHE A 1 90 ? 1.116 -8.408 -15.070 1.00 93.19 90 PHE A C 1
ATOM 727 O O . PHE A 1 90 ? 0.307 -9.328 -15.196 1.00 93.19 90 PHE A O 1
ATOM 734 N N . GLU A 1 91 ? 2.343 -8.576 -14.585 1.00 92.75 91 GLU A N 1
ATOM 735 C CA . GLU A 1 91 ? 2.866 -9.858 -14.126 1.00 92.75 91 GLU A CA 1
ATOM 736 C C . GLU A 1 91 ? 3.657 -9.719 -12.820 1.00 92.75 91 GLU A C 1
ATOM 738 O O . GLU A 1 91 ? 4.264 -8.687 -12.518 1.00 92.75 91 GLU A O 1
ATOM 743 N N . THR A 1 92 ? 3.679 -10.791 -12.030 1.00 91.12 92 THR A N 1
ATOM 744 C CA . THR A 1 92 ? 4.550 -10.877 -10.857 1.00 91.12 92 THR A CA 1
ATOM 745 C C . THR A 1 92 ? 6.017 -11.063 -11.228 1.00 91.12 92 THR A C 1
ATOM 747 O O . THR A 1 92 ? 6.362 -11.914 -12.044 1.00 91.12 92 THR A O 1
ATOM 750 N N . TYR A 1 93 ? 6.890 -10.416 -10.464 1.00 89.62 93 TYR A N 1
ATOM 751 C CA . TYR A 1 93 ? 8.308 -10.711 -10.342 1.00 89.62 93 TYR A CA 1
ATOM 752 C C . TYR A 1 93 ? 8.600 -11.079 -8.883 1.00 89.62 93 TYR A C 1
ATOM 754 O O . TYR A 1 93 ? 8.633 -10.212 -8.017 1.00 89.62 93 TYR A O 1
ATOM 762 N N . ASN A 1 94 ? 8.814 -12.364 -8.591 1.00 83.06 94 ASN A N 1
ATOM 763 C CA . ASN A 1 94 ? 9.026 -12.861 -7.225 1.00 83.06 94 ASN A CA 1
ATOM 764 C C . ASN A 1 94 ? 10.504 -13.236 -6.985 1.00 83.06 94 ASN A C 1
ATOM 766 O O . ASN A 1 94 ? 10.841 -14.421 -7.021 1.00 83.06 94 ASN A O 1
ATOM 770 N N . PRO A 1 95 ? 11.415 -12.276 -6.720 1.00 81.12 95 PRO A N 1
ATOM 771 C CA . PRO A 1 95 ? 12.834 -12.579 -6.534 1.00 81.12 95 PRO A CA 1
ATOM 772 C C . PRO A 1 95 ? 13.163 -13.110 -5.133 1.00 81.12 95 PRO A C 1
ATOM 774 O O . PRO A 1 95 ? 14.330 -13.334 -4.818 1.00 81.12 95 PRO A O 1
ATOM 777 N N . PHE A 1 96 ? 12.166 -13.272 -4.261 1.00 82.00 96 PHE A N 1
ATOM 778 C CA . PHE A 1 96 ? 12.356 -13.633 -2.860 1.00 82.00 96 PHE A CA 1
ATOM 779 C C . PHE A 1 96 ? 11.349 -14.684 -2.401 1.00 82.00 96 PHE A C 1
ATOM 781 O O . PHE A 1 96 ? 10.247 -14.817 -2.926 1.00 82.00 96 PHE A O 1
ATOM 788 N N . THR A 1 97 ? 11.736 -15.409 -1.354 1.00 82.94 97 THR A N 1
ATOM 789 C CA . THR A 1 97 ? 10.821 -16.235 -0.567 1.00 82.94 97 THR A CA 1
ATOM 790 C C . THR A 1 97 ? 10.312 -15.397 0.609 1.00 82.94 97 THR A C 1
ATOM 792 O O . THR A 1 97 ? 11.135 -14.917 1.394 1.00 82.94 97 THR A O 1
ATOM 795 N N . PRO A 1 98 ? 8.995 -15.186 0.772 1.00 81.75 98 PRO A N 1
ATOM 796 C CA . PRO A 1 98 ? 8.447 -14.454 1.904 1.00 81.75 98 PRO A CA 1
ATOM 797 C C . PRO A 1 98 ? 8.762 -15.142 3.218 1.00 81.75 98 PRO A C 1
ATOM 799 O O . PRO A 1 98 ? 8.917 -16.363 3.287 1.00 81.75 98 PRO A O 1
ATOM 802 N N . ASN A 1 99 ? 8.784 -14.350 4.285 1.00 86.69 99 ASN A N 1
ATOM 803 C CA . ASN A 1 99 ? 8.936 -14.889 5.625 1.00 86.69 99 ASN A CA 1
ATOM 804 C C . ASN A 1 99 ? 7.741 -15.784 6.021 1.00 86.69 99 ASN A C 1
ATOM 806 O O . ASN A 1 99 ? 6.654 -15.726 5.438 1.00 86.69 99 ASN A O 1
ATOM 810 N N . ASN A 1 100 ? 7.931 -16.574 7.079 1.00 88.62 100 ASN A N 1
ATOM 811 C CA . ASN A 1 100 ? 6.941 -17.544 7.552 1.00 88.62 100 ASN A CA 1
ATOM 812 C C . ASN A 1 100 ? 5.575 -16.933 7.916 1.00 88.62 100 ASN A C 1
ATOM 814 O O . ASN A 1 100 ? 4.573 -17.641 7.865 1.00 88.62 100 ASN A O 1
ATOM 818 N N . TYR A 1 101 ? 5.507 -15.657 8.306 1.00 88.06 101 TYR A N 1
ATOM 819 C CA . TYR A 1 101 ? 4.235 -15.009 8.636 1.00 88.06 101 TYR A CA 1
ATOM 820 C C . TYR A 1 101 ? 3.407 -14.748 7.377 1.00 88.06 101 TYR A C 1
ATOM 822 O O . TYR A 1 101 ? 2.232 -15.102 7.345 1.00 88.06 101 TYR A O 1
ATOM 830 N N . LEU A 1 102 ? 4.034 -14.208 6.327 1.00 87.00 102 LEU A N 1
ATOM 831 C CA . LEU A 1 102 ? 3.371 -13.933 5.048 1.00 87.00 102 LEU A CA 1
ATOM 832 C C . LEU A 1 102 ? 2.956 -15.222 4.324 1.00 87.00 102 LEU A C 1
ATOM 834 O O . LEU A 1 102 ? 1.890 -15.274 3.713 1.00 87.00 102 LEU A O 1
ATOM 838 N N . GLN A 1 103 ? 3.752 -16.289 4.448 1.00 86.81 103 GLN A N 1
ATOM 839 C CA . GLN A 1 103 ? 3.397 -17.598 3.894 1.00 86.81 103 GLN A CA 1
ATOM 840 C C . GLN A 1 103 ? 2.138 -18.187 4.544 1.00 86.81 103 GLN A C 1
ATOM 842 O O . GLN A 1 103 ? 1.256 -18.670 3.843 1.00 86.81 103 GLN A O 1
ATOM 847 N N . LYS A 1 104 ? 2.017 -18.116 5.878 1.00 89.81 104 LYS A N 1
ATOM 848 C CA . LYS A 1 104 ? 0.874 -18.686 6.618 1.00 89.81 104 LYS A CA 1
ATOM 849 C C . LYS A 1 104 ? -0.473 -18.068 6.246 1.00 89.81 104 LYS A C 1
ATOM 851 O O . LYS A 1 104 ? -1.496 -18.721 6.422 1.00 89.81 104 LYS A O 1
ATOM 856 N N . VAL A 1 105 ? -0.472 -16.823 5.776 1.00 88.81 105 VAL A N 1
ATOM 857 C CA . VAL A 1 105 ? -1.690 -16.083 5.416 1.00 88.81 105 VAL A CA 1
ATOM 858 C C . VAL A 1 105 ? -1.954 -16.062 3.909 1.00 88.81 105 VAL A C 1
ATOM 860 O O . VAL A 1 105 ? -2.872 -15.373 3.482 1.00 88.81 105 VAL A O 1
ATOM 863 N N . ASN A 1 106 ? -1.174 -16.803 3.108 1.00 87.38 106 ASN A N 1
ATOM 864 C CA . ASN A 1 106 ? -1.251 -16.795 1.643 1.00 87.38 106 ASN A CA 1
ATOM 865 C C . ASN A 1 106 ? -1.219 -15.369 1.063 1.00 87.38 106 ASN A C 1
ATOM 867 O O . ASN A 1 106 ? -2.068 -15.003 0.261 1.00 87.38 106 ASN A O 1
ATOM 871 N N . PHE A 1 107 ? -0.241 -14.558 1.484 1.00 87.19 107 PHE A N 1
ATOM 872 C CA . PHE A 1 107 ? -0.170 -13.128 1.144 1.00 87.19 107 PHE A CA 1
ATOM 873 C C . PHE A 1 107 ? 0.035 -12.816 -0.352 1.00 87.19 107 PHE A C 1
ATOM 875 O O . PHE A 1 107 ? -0.062 -11.661 -0.754 1.00 87.19 107 PHE A O 1
ATOM 882 N N . TYR A 1 108 ? 0.354 -13.812 -1.175 1.00 86.69 108 TYR A N 1
ATOM 883 C CA . TYR A 1 108 ? 0.590 -13.627 -2.606 1.00 86.69 108 TYR A CA 1
ATOM 884 C C . TYR A 1 108 ? -0.691 -13.272 -3.361 1.00 86.69 108 TYR A C 1
ATOM 886 O O . TYR A 1 108 ? -1.780 -13.705 -2.985 1.00 86.69 108 TYR A O 1
ATOM 894 N N . ASP A 1 109 ? -0.542 -12.565 -4.481 1.00 88.25 109 ASP A N 1
ATOM 895 C CA . ASP A 1 109 ? -1.625 -12.422 -5.448 1.00 88.25 109 ASP A CA 1
ATOM 896 C C . ASP A 1 109 ? -1.925 -13.787 -6.101 1.00 88.25 109 ASP A C 1
ATOM 898 O O . ASP A 1 109 ? -1.067 -14.318 -6.813 1.00 88.25 109 ASP A O 1
ATOM 902 N N . PRO A 1 110 ? -3.123 -14.369 -5.904 1.00 88.69 110 PRO A N 1
ATOM 903 C CA . PRO A 1 110 ? -3.468 -15.670 -6.474 1.00 88.69 110 PRO A CA 1
ATOM 904 C C . PRO A 1 110 ? -3.542 -15.667 -8.008 1.00 88.69 110 PRO A C 1
ATOM 906 O O . PRO A 1 110 ? -3.550 -16.737 -8.615 1.00 88.69 110 PRO A O 1
ATOM 909 N N . TYR A 1 111 ? -3.602 -14.490 -8.635 1.00 90.31 111 TYR A N 1
ATOM 910 C CA . TYR A 1 111 ? -3.688 -14.334 -10.085 1.00 90.31 111 TYR A CA 1
ATOM 911 C C . TYR A 1 111 ? -2.347 -13.985 -10.742 1.00 90.31 111 TYR A C 1
ATOM 913 O O . TYR A 1 111 ? -2.283 -13.905 -11.964 1.00 90.31 111 TYR A O 1
ATOM 921 N N . ASN A 1 112 ? -1.277 -13.827 -9.955 1.00 90.19 112 ASN A N 1
ATOM 922 C CA . ASN A 1 112 ? 0.066 -13.473 -10.422 1.00 90.19 112 ASN A CA 1
ATOM 923 C C . ASN A 1 112 ? 0.149 -12.176 -11.257 1.00 90.19 112 ASN A C 1
ATOM 925 O O . ASN A 1 112 ? 1.020 -12.060 -12.118 1.00 90.19 112 ASN A O 1
ATOM 929 N N . ASN A 1 113 ? -0.707 -11.188 -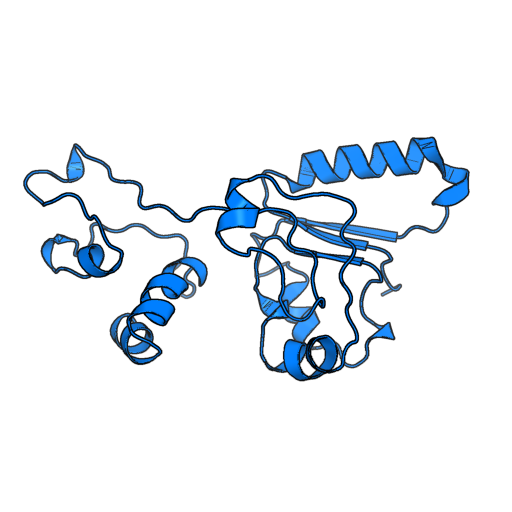10.986 1.00 91.38 113 ASN A N 1
ATOM 930 C CA . ASN A 1 113 ? -0.624 -9.868 -11.614 1.00 91.38 113 ASN A CA 1
ATOM 931 C C . ASN A 1 113 ? 0.347 -8.945 -10.872 1.00 91.38 113 ASN A C 1
ATOM 933 O O . ASN A 1 113 ? 1.017 -8.132 -11.496 1.00 91.38 113 ASN A O 1
ATOM 937 N N . VAL A 1 114 ? 0.409 -9.030 -9.537 1.00 90.62 114 VAL A N 1
ATOM 938 C CA . VAL A 1 114 ? 1.206 -8.104 -8.715 1.00 90.62 114 VAL A CA 1
ATOM 939 C C . VAL A 1 114 ? 2.077 -8.808 -7.684 1.00 90.62 114 VAL A C 1
ATOM 941 O O . VAL A 1 114 ? 1.670 -9.753 -7.009 1.00 90.62 114 VAL A O 1
ATOM 944 N N . THR A 1 115 ? 3.300 -8.304 -7.522 1.00 90.88 115 THR A N 1
ATOM 945 C CA . THR A 1 115 ? 4.246 -8.820 -6.525 1.00 90.88 115 THR A CA 1
ATOM 946 C C . THR A 1 115 ? 3.982 -8.192 -5.166 1.00 90.88 115 THR A C 1
ATOM 948 O O . THR A 1 115 ? 4.193 -6.996 -4.964 1.00 90.88 115 THR A O 1
ATOM 951 N N . MET A 1 116 ? 3.598 -9.017 -4.199 1.00 88.38 116 MET A N 1
ATOM 952 C CA . MET A 1 116 ? 3.335 -8.581 -2.830 1.00 88.38 116 MET A CA 1
ATOM 953 C C . MET A 1 116 ? 4.639 -8.568 -2.013 1.00 88.38 116 MET A C 1
ATOM 955 O O . MET A 1 116 ? 5.046 -9.584 -1.453 1.00 88.38 116 MET A O 1
ATOM 959 N N . LEU A 1 117 ? 5.317 -7.411 -1.964 1.00 86.62 117 LEU A N 1
ATOM 960 C CA . LEU A 1 117 ? 6.637 -7.255 -1.321 1.00 86.62 117 LEU A CA 1
ATOM 961 C C . LEU A 1 117 ? 6.585 -7.297 0.212 1.00 86.62 117 LEU A C 1
ATOM 963 O O . LEU A 1 117 ? 7.412 -7.934 0.862 1.00 86.62 117 LEU A O 1
ATOM 967 N N . THR A 1 118 ? 5.644 -6.564 0.803 1.00 83.56 118 THR A N 1
ATOM 968 C CA . THR A 1 118 ? 5.510 -6.400 2.254 1.00 83.56 118 THR A CA 1
ATOM 969 C C . THR A 1 118 ? 4.102 -5.918 2.601 1.00 83.56 118 THR A C 1
ATOM 971 O O . THR A 1 118 ? 3.332 -5.562 1.711 1.00 83.56 118 THR A O 1
ATOM 974 N N . ALA A 1 119 ? 3.767 -5.892 3.889 1.00 81.69 119 ALA A N 1
ATOM 975 C CA . ALA A 1 119 ? 2.490 -5.405 4.395 1.00 81.69 119 ALA A CA 1
ATOM 976 C C . ALA A 1 119 ? 2.702 -4.390 5.522 1.00 81.69 119 ALA A C 1
ATOM 978 O O . ALA A 1 119 ? 3.615 -4.531 6.337 1.00 81.69 119 ALA A O 1
ATOM 979 N N . ASN A 1 120 ? 1.813 -3.401 5.598 1.00 80.75 120 ASN A N 1
ATOM 980 C CA . ASN A 1 120 ? 1.637 -2.575 6.786 1.00 80.75 120 ASN A CA 1
ATOM 981 C C . ASN A 1 120 ? 0.407 -3.076 7.557 1.00 80.75 120 ASN A C 1
ATOM 983 O O . ASN A 1 120 ? -0.639 -3.322 6.957 1.00 80.75 120 ASN A O 1
ATOM 987 N N . MET A 1 121 ? 0.527 -3.228 8.876 1.00 81.62 121 MET A N 1
ATOM 988 C CA . MET A 1 121 ? -0.593 -3.606 9.735 1.00 81.62 121 MET A CA 1
ATOM 989 C C . MET A 1 121 ? -1.302 -2.355 10.248 1.00 81.62 121 MET A C 1
ATOM 991 O O . MET A 1 121 ? -0.726 -1.567 10.996 1.00 81.62 121 MET A O 1
ATOM 995 N N . LEU A 1 122 ? -2.576 -2.205 9.889 1.00 82.75 122 LEU A N 1
ATOM 996 C CA . LEU A 1 122 ? -3.447 -1.219 10.514 1.00 82.75 122 LEU A CA 1
ATOM 997 C C . LEU A 1 122 ? -3.858 -1.723 11.906 1.00 82.75 122 LEU A C 1
ATOM 999 O O . LEU A 1 122 ? -4.449 -2.796 12.027 1.00 82.75 122 LEU A O 1
ATOM 1003 N N . VAL A 1 123 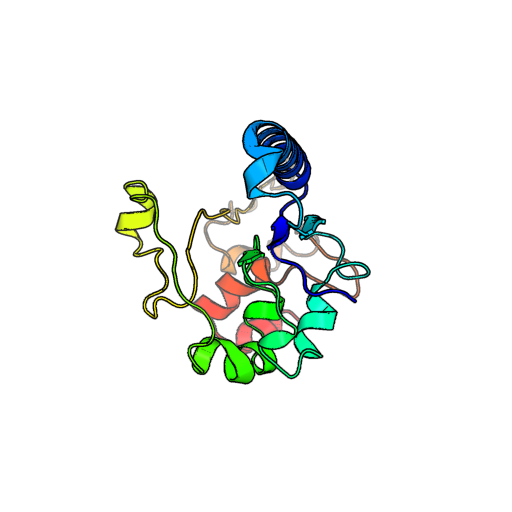? -3.536 -0.956 12.948 1.00 88.00 123 VAL A N 1
ATOM 1004 C CA . VAL A 1 123 ? -3.812 -1.300 14.353 1.00 88.00 123 VAL A CA 1
ATOM 1005 C C . VAL A 1 123 ? -4.560 -0.172 15.059 1.00 88.00 123 VAL A C 1
ATOM 1007 O O . VAL A 1 123 ? -4.390 1.000 14.719 1.00 88.00 123 VAL A O 1
ATOM 1010 N N . MET A 1 124 ? -5.354 -0.520 16.073 1.00 89.88 124 MET A N 1
ATOM 1011 C CA . MET A 1 124 ? -5.954 0.452 16.987 1.00 89.88 124 MET A CA 1
ATOM 1012 C C . MET A 1 124 ? -4.938 0.844 18.062 1.00 89.88 124 MET A C 1
ATOM 1014 O O . MET A 1 124 ? -4.534 0.018 18.879 1.00 89.88 124 MET A O 1
ATOM 1018 N N . ALA A 1 125 ? -4.527 2.111 18.070 1.00 93.12 125 ALA A N 1
ATOM 1019 C CA . ALA A 1 125 ? -3.747 2.682 19.161 1.00 93.12 125 ALA A CA 1
ATOM 1020 C C . ALA A 1 125 ? -4.700 3.309 20.186 1.00 93.12 125 ALA A C 1
ATOM 1022 O O . ALA A 1 125 ? -5.483 4.193 19.839 1.00 93.12 125 ALA A O 1
ATOM 1023 N N . VAL A 1 126 ? -4.639 2.855 21.440 1.00 94.75 126 VAL A N 1
ATOM 1024 C CA . VAL A 1 126 ? -5.543 3.307 22.507 1.00 94.75 126 VAL A CA 1
ATOM 1025 C C . VAL A 1 126 ? -4.766 4.083 23.564 1.00 94.75 126 VAL A C 1
ATOM 1027 O O . VAL A 1 126 ? -3.819 3.570 24.156 1.00 94.75 126 VAL A O 1
ATOM 1030 N N . ASP A 1 127 ? -5.201 5.313 23.828 1.00 95.81 127 ASP A N 1
ATOM 1031 C CA . ASP A 1 127 ? -4.769 6.097 24.986 1.00 95.81 127 ASP A CA 1
ATOM 1032 C C . ASP A 1 127 ? -5.483 5.555 26.237 1.00 95.81 127 ASP A C 1
ATOM 1034 O O . ASP A 1 127 ? -6.661 5.838 26.476 1.00 95.81 127 ASP A O 1
ATOM 1038 N N . THR A 1 128 ? -4.786 4.720 27.014 1.00 93.88 128 THR A N 1
ATOM 1039 C CA . THR A 1 128 ? -5.361 4.041 28.186 1.00 93.88 128 THR A CA 1
ATOM 1040 C C . THR A 1 128 ? -5.713 4.999 29.321 1.00 93.88 128 THR A C 1
ATOM 1042 O O . THR A 1 128 ? -6.588 4.678 30.121 1.00 93.88 128 THR A O 1
ATOM 1045 N N . GLU A 1 129 ? -5.084 6.176 29.391 1.00 94.44 129 GLU A N 1
ATOM 1046 C CA . GLU A 1 129 ? -5.431 7.199 30.384 1.00 94.44 129 GLU A CA 1
ATOM 1047 C C . GLU A 1 129 ? -6.775 7.851 30.037 1.00 94.44 129 GLU A C 1
ATOM 1049 O O . GLU A 1 129 ? -7.630 8.028 30.906 1.00 94.44 129 GLU A O 1
ATOM 1054 N N . LYS A 1 130 ? -7.012 8.138 28.749 1.00 94.12 130 LYS A N 1
ATOM 1055 C CA . LYS A 1 130 ? -8.297 8.676 28.266 1.00 94.12 130 LYS A CA 1
ATOM 1056 C C . LYS A 1 130 ? -9.394 7.625 28.125 1.00 94.12 130 LYS A C 1
ATOM 1058 O O . LYS A 1 130 ? -10.572 7.985 28.053 1.00 94.12 130 LYS A O 1
ATOM 1063 N N . LEU A 1 131 ? -9.054 6.338 28.070 1.00 94.00 131 LEU A N 1
ATOM 1064 C CA . LEU A 1 131 ? -10.037 5.255 27.983 1.00 94.00 131 LEU A CA 1
ATOM 1065 C C . LEU A 1 131 ? -10.974 5.246 29.206 1.00 94.00 131 LEU A C 1
ATOM 1067 O O . LEU A 1 131 ? -12.189 5.086 29.051 1.00 94.00 131 LEU A O 1
ATOM 1071 N N . GLY A 1 132 ? -10.434 5.502 30.401 1.00 91.19 132 GLY A N 1
ATOM 1072 C CA . GLY A 1 132 ? -11.195 5.547 31.648 1.00 91.19 132 GLY A CA 1
ATOM 1073 C C . GLY A 1 132 ? -11.772 4.179 32.020 1.00 91.19 132 GLY A C 1
ATOM 1074 O O . GLY A 1 132 ? -11.044 3.198 32.111 1.00 91.19 132 GLY A O 1
ATOM 1075 N N . LEU A 1 133 ? -13.089 4.111 32.244 1.00 92.88 133 LEU A N 1
ATOM 1076 C CA . LEU A 1 133 ? -13.796 2.872 32.611 1.00 92.88 133 LEU A CA 1
ATOM 1077 C C . LEU A 1 133 ? -14.320 2.075 31.403 1.00 92.88 133 LEU A C 1
ATOM 1079 O O . LEU A 1 133 ? -14.974 1.049 31.585 1.00 92.88 133 LEU A O 1
ATOM 1083 N N . ARG A 1 134 ? -14.089 2.557 30.176 1.00 93.88 134 ARG A N 1
ATOM 1084 C CA . ARG A 1 134 ? -14.544 1.878 28.956 1.00 93.88 134 ARG A CA 1
ATOM 1085 C C . ARG A 1 134 ? -13.737 0.604 28.732 1.00 93.88 134 ARG A C 1
ATOM 1087 O O . ARG A 1 134 ? -12.553 0.545 29.062 1.00 93.88 134 ARG A O 1
ATOM 1094 N N . LYS A 1 135 ? -14.377 -0.412 28.151 1.00 94.50 135 LYS A N 1
ATOM 1095 C CA . LYS A 1 135 ? -13.678 -1.637 27.757 1.00 94.50 135 LYS A CA 1
ATOM 1096 C C . LYS A 1 135 ? -12.656 -1.296 26.666 1.00 94.50 135 LYS A C 1
ATOM 1098 O O . LYS A 1 135 ? -12.934 -0.475 25.794 1.00 94.50 135 LYS A O 1
ATOM 1103 N N . LEU A 1 136 ? -11.484 -1.925 26.718 1.00 95.75 136 LEU A N 1
ATOM 1104 C CA . LEU A 1 136 ? -10.531 -1.883 25.612 1.00 95.75 136 LEU A CA 1
ATOM 1105 C C . LEU A 1 136 ? -11.195 -2.501 24.363 1.00 95.75 136 LEU A C 1
ATOM 1107 O O . LEU A 1 136 ? -11.727 -3.608 24.487 1.00 95.75 136 LEU A O 1
ATOM 1111 N N . PRO A 1 137 ? -11.192 -1.824 23.200 1.00 94.19 137 PRO A N 1
ATOM 1112 C CA . PRO A 1 137 ? -11.723 -2.407 21.975 1.00 94.19 137 PRO A CA 1
ATOM 1113 C C . PRO A 1 137 ? -10.826 -3.563 21.524 1.00 94.19 137 PRO A C 1
ATOM 1115 O O . PRO A 1 137 ? -9.601 -3.437 21.472 1.00 94.19 137 PRO A O 1
ATOM 1118 N N . GLU A 1 138 ? -11.444 -4.696 21.214 1.00 93.31 138 GLU A N 1
ATOM 1119 C CA . GLU A 1 138 ? -10.782 -5.912 20.734 1.00 93.31 138 GLU A CA 1
ATOM 1120 C C . GLU A 1 138 ? -11.060 -6.144 19.241 1.00 93.31 138 GLU A C 1
ATOM 1122 O O . GLU A 1 138 ? -10.296 -6.834 18.565 1.00 93.31 138 GLU A O 1
ATOM 1127 N N . THR A 1 139 ? -12.128 -5.537 18.721 1.00 91.00 139 THR A N 1
ATOM 1128 C CA . THR A 1 139 ? -12.597 -5.647 17.337 1.00 91.00 139 THR A CA 1
ATOM 1129 C C . THR A 1 139 ? -12.814 -4.269 16.709 1.00 91.00 139 THR A C 1
ATOM 1131 O O . THR A 1 139 ? -12.903 -3.259 17.412 1.00 91.00 139 THR A O 1
ATOM 1134 N N . TRP A 1 140 ? -12.888 -4.208 15.377 1.00 88.88 140 TRP A N 1
ATOM 1135 C CA . TRP A 1 140 ? -13.205 -2.956 14.680 1.00 88.88 140 TRP A CA 1
ATOM 1136 C C . TRP A 1 140 ? -14.653 -2.526 14.936 1.00 88.88 140 TRP A C 1
ATOM 1138 O O . TRP A 1 140 ? -14.957 -1.341 14.943 1.00 88.88 140 TRP A O 1
ATOM 1148 N N . GLU A 1 141 ? -15.542 -3.469 15.218 1.00 87.00 141 GLU A N 1
ATOM 1149 C CA . GLU A 1 141 ? -16.935 -3.217 15.561 1.00 87.00 141 GLU A CA 1
ATOM 1150 C C . GLU A 1 141 ? -17.082 -2.528 16.918 1.00 87.00 141 GLU A C 1
ATOM 1152 O O . GLU A 1 141 ? -17.961 -1.683 17.077 1.00 87.00 141 GLU A O 1
ATOM 1157 N N . ASP A 1 142 ? -16.205 -2.835 17.881 1.00 90.56 142 ASP A N 1
ATOM 1158 C CA . ASP A 1 142 ? -16.272 -2.256 19.227 1.00 90.56 142 ASP A CA 1
ATOM 1159 C C . ASP A 1 142 ? -16.198 -0.724 19.196 1.00 90.56 142 ASP A C 1
ATOM 1161 O O . ASP A 1 142 ? -16.856 -0.059 19.996 1.00 90.56 142 ASP A O 1
ATOM 1165 N N . ILE A 1 143 ? -15.443 -0.142 18.255 1.00 88.62 143 ILE A N 1
ATOM 1166 C CA . ILE A 1 143 ? -15.319 1.319 18.141 1.00 88.62 143 ILE A CA 1
ATOM 1167 C C . ILE A 1 143 ?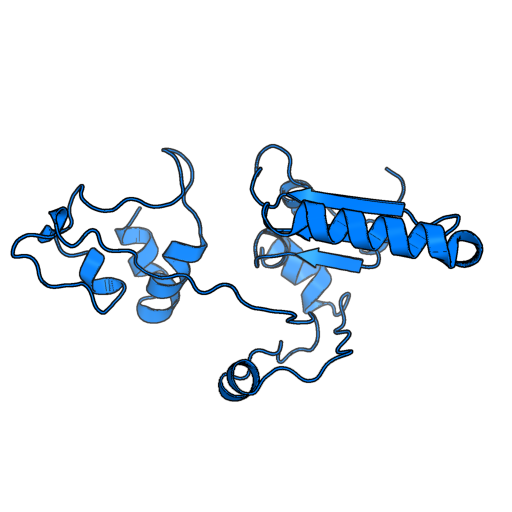 -16.572 1.994 17.560 1.00 88.62 143 ILE A C 1
ATOM 1169 O O . ILE A 1 143 ? -16.665 3.217 17.588 1.00 88.62 143 ILE A O 1
ATOM 1173 N N . LEU A 1 144 ? -17.560 1.235 17.078 1.00 85.25 144 LEU A N 1
ATOM 1174 C CA . LEU A 1 144 ? -18.861 1.780 16.672 1.00 85.25 144 LEU A CA 1
ATOM 1175 C C . LEU A 1 144 ? -19.811 1.997 17.859 1.00 85.25 144 LEU A C 1
ATOM 1177 O O . LEU A 1 144 ? -20.856 2.630 17.700 1.00 85.25 144 LEU A O 1
ATOM 1181 N N . ASP A 1 145 ? -19.472 1.489 19.047 1.00 88.50 145 ASP A N 1
ATOM 1182 C CA . ASP A 1 145 ? -20.282 1.685 20.243 1.00 88.50 145 ASP A CA 1
ATOM 1183 C C . ASP A 1 145 ? -20.364 3.173 20.629 1.00 88.50 145 ASP A C 1
ATOM 1185 O O . ASP A 1 145 ? -19.397 3.938 20.541 1.00 88.50 145 ASP A O 1
ATOM 1189 N N . GLN A 1 146 ? -21.533 3.594 21.117 1.00 88.19 146 GLN A N 1
ATOM 1190 C CA . GLN A 1 146 ? -21.786 4.979 21.511 1.00 88.19 146 GLN A CA 1
ATOM 1191 C C . GLN A 1 146 ? -20.809 5.483 22.590 1.00 88.19 146 GLN A C 1
ATOM 1193 O O . GLN A 1 146 ? -20.554 6.688 22.666 1.00 88.19 146 GLN A O 1
ATOM 1198 N N . CYS A 1 147 ? -20.220 4.598 23.400 1.00 91.19 147 CYS A N 1
ATOM 1199 C CA . CYS A 1 147 ? -19.209 4.958 24.392 1.00 91.19 147 CYS A CA 1
ATOM 1200 C C . CYS A 1 147 ? -17.900 5.495 23.780 1.00 91.19 147 CYS A C 1
ATOM 1202 O O . CYS A 1 147 ? -17.118 6.145 24.486 1.00 91.19 147 CYS A O 1
ATOM 1204 N N . PHE A 1 148 ? -17.668 5.286 22.479 1.00 90.75 148 PHE A N 1
ATOM 1205 C CA . PHE A 1 148 ? -16.535 5.847 21.745 1.00 90.75 148 PHE A CA 1
ATOM 1206 C C . PHE A 1 148 ? -16.867 7.123 20.960 1.00 90.75 148 PHE A C 1
ATOM 1208 O O . PHE A 1 148 ? -15.970 7.711 20.343 1.00 90.75 148 PHE A O 1
ATOM 1215 N N . ASN A 1 149 ? -18.106 7.618 21.033 1.00 88.00 149 ASN A N 1
ATOM 1216 C CA . ASN A 1 149 ? -18.523 8.835 20.341 1.00 88.00 149 ASN A CA 1
ATOM 1217 C C . ASN A 1 149 ? -17.593 10.025 20.655 1.00 88.00 149 ASN A C 1
ATOM 1219 O O . ASN A 1 149 ? -17.296 10.307 21.818 1.00 88.00 149 ASN A O 1
ATOM 1223 N N . LYS A 1 150 ? -17.137 10.728 19.609 1.00 88.31 150 LYS A N 1
ATOM 1224 C CA . LYS A 1 150 ? -16.170 11.844 19.684 1.00 88.31 150 LYS A CA 1
ATOM 1225 C C . LYS A 1 150 ? -14.838 11.507 20.377 1.00 88.31 150 LYS A C 1
ATOM 1227 O O . LYS A 1 150 ? -14.153 12.409 20.852 1.00 88.31 150 LYS A O 1
ATOM 1232 N N . SER A 1 151 ? -14.463 10.228 20.446 1.00 91.19 151 SER A N 1
ATOM 1233 C CA . SER A 1 151 ? -13.202 9.784 21.062 1.00 91.19 151 SER A CA 1
ATOM 1234 C C . SER A 1 151 ? -12.292 8.989 20.124 1.00 91.19 151 SER A C 1
ATOM 1236 O O . SER A 1 151 ? -11.265 8.473 20.558 1.00 91.19 151 SER A O 1
ATOM 1238 N N . ILE A 1 152 ? -12.654 8.918 18.842 1.00 89.12 152 ILE A N 1
ATOM 1239 C CA . ILE A 1 152 ? -11.882 8.255 17.793 1.00 89.12 152 ILE A CA 1
ATOM 1240 C C . ILE A 1 152 ? -11.190 9.325 16.959 1.00 89.12 152 ILE A C 1
ATOM 1242 O O . ILE A 1 152 ? -11.797 10.322 16.572 1.00 89.12 152 ILE A O 1
ATOM 1246 N N . THR A 1 153 ? -9.913 9.107 16.672 1.00 87.62 153 THR A N 1
ATOM 1247 C CA . THR A 1 153 ? -9.150 9.910 15.719 1.00 87.62 153 THR A CA 1
ATOM 1248 C C . THR A 1 153 ? -8.651 8.985 14.626 1.00 87.62 153 THR A C 1
ATOM 1250 O O . THR A 1 153 ? -8.061 7.945 14.909 1.00 87.62 153 THR A O 1
ATOM 1253 N N . MET A 1 154 ? -8.892 9.361 13.377 1.00 82.75 154 MET A N 1
ATOM 1254 C CA . MET A 1 154 ? -8.443 8.619 12.206 1.00 82.75 154 MET A CA 1
ATOM 1255 C C . MET A 1 154 ? -7.802 9.565 11.199 1.00 82.75 154 MET A C 1
ATOM 1257 O O . MET A 1 154 ? -7.987 10.778 11.264 1.00 82.75 154 MET A O 1
ATOM 1261 N N . ARG A 1 155 ? -7.013 9.004 10.281 1.00 75.81 155 ARG A N 1
ATOM 1262 C CA . ARG A 1 155 ? -6.398 9.779 9.205 1.00 75.81 155 ARG A CA 1
ATOM 1263 C C . ARG A 1 155 ? -7.469 10.184 8.192 1.00 75.81 155 ARG A C 1
ATOM 1265 O O . ARG A 1 155 ? -8.092 9.311 7.588 1.00 75.81 155 ARG A O 1
ATOM 1272 N N . GLY A 1 156 ? -7.601 11.485 7.987 1.00 73.56 156 GLY A N 1
ATOM 1273 C CA . GLY A 1 156 ? -8.571 12.096 7.092 1.00 73.56 156 GLY A CA 1
ATOM 1274 C C . GLY A 1 156 ? -8.728 13.586 7.387 1.00 73.56 156 GLY A C 1
ATOM 1275 O O . GLY A 1 156 ? -8.029 14.123 8.250 1.00 73.56 156 GLY A O 1
ATOM 1276 N N . ASP A 1 157 ? -9.655 14.207 6.680 1.00 71.44 157 ASP A N 1
ATOM 1277 C CA . ASP A 1 157 ? -10.197 15.541 6.904 1.00 71.44 157 ASP A CA 1
ATOM 1278 C C . ASP A 1 157 ? -11.730 15.499 6.724 1.00 71.44 157 ASP A C 1
ATOM 1280 O O . ASP A 1 157 ? -12.330 14.422 6.727 1.00 71.44 157 ASP A O 1
ATOM 1284 N N . ASP A 1 158 ? -12.373 16.662 6.622 1.00 71.50 158 ASP A N 1
ATOM 1285 C CA . ASP A 1 158 ? -13.833 16.762 6.510 1.00 71.50 158 ASP A CA 1
ATOM 1286 C C . ASP A 1 158 ? -14.382 16.226 5.168 1.00 71.50 158 ASP A C 1
ATOM 1288 O O . ASP A 1 158 ? -15.573 15.930 5.071 1.00 71.50 158 ASP A O 1
ATOM 1292 N N . GLU A 1 159 ? -13.537 16.076 4.142 1.00 69.88 159 GLU A N 1
ATOM 1293 C CA . GLU A 1 159 ? -13.910 15.629 2.791 1.00 69.88 159 GLU A CA 1
ATOM 1294 C C . GLU A 1 159 ? -13.309 14.258 2.423 1.00 69.88 159 GLU A C 1
ATOM 1296 O O . GLU A 1 159 ? -13.732 13.631 1.447 1.00 69.88 159 GLU A O 1
ATOM 1301 N N . PHE A 1 160 ? -12.353 13.757 3.211 1.00 70.69 160 PHE A N 1
ATOM 1302 C CA . PHE A 1 160 ? -11.616 12.528 2.936 1.00 70.69 160 PHE A CA 1
ATOM 1303 C C . PHE A 1 160 ? -11.355 11.691 4.192 1.00 70.69 160 PHE A C 1
ATOM 1305 O O . PHE A 1 160 ? -10.885 12.177 5.213 1.00 70.69 160 PHE A O 1
ATOM 1312 N N . PHE A 1 161 ? -11.516 10.373 4.081 1.00 70.81 161 PHE A N 1
ATOM 1313 C CA . PHE A 1 161 ? -11.038 9.414 5.078 1.00 70.81 161 PHE A CA 1
ATOM 1314 C C . PHE A 1 161 ? -10.122 8.373 4.436 1.00 70.81 161 PHE A C 1
ATOM 1316 O O . PHE A 1 161 ? -10.268 7.986 3.278 1.00 70.81 161 PHE A O 1
ATOM 1323 N N . CYS A 1 162 ? -9.174 7.861 5.220 1.00 72.25 162 CYS A N 1
ATOM 1324 C CA . CYS A 1 162 ? -8.310 6.775 4.781 1.00 72.25 162 CYS A CA 1
ATOM 1325 C C . CYS A 1 162 ? -9.119 5.483 4.551 1.00 72.25 162 CYS A C 1
ATOM 1327 O O . CYS A 1 162 ? -9.536 4.826 5.507 1.00 72.25 162 CYS A O 1
ATOM 1329 N N . ASN A 1 163 ? -9.264 5.071 3.286 1.00 72.38 163 ASN A N 1
ATOM 1330 C CA . ASN A 1 163 ? -9.999 3.864 2.871 1.00 72.38 163 ASN A CA 1
ATOM 1331 C C . ASN A 1 163 ? -9.558 2.578 3.592 1.00 72.38 163 ASN A C 1
ATOM 1333 O O . ASN A 1 163 ? -10.358 1.662 3.771 1.00 72.38 163 ASN A O 1
ATOM 1337 N N . ALA A 1 164 ? -8.303 2.502 4.048 1.00 76.12 164 ALA A N 1
ATOM 1338 C CA . ALA A 1 164 ? -7.801 1.346 4.789 1.00 76.12 164 ALA A CA 1
ATOM 1339 C C . ALA A 1 164 ? -8.581 1.083 6.090 1.00 76.12 164 ALA A C 1
ATOM 1341 O O . ALA A 1 164 ? -8.725 -0.072 6.481 1.00 76.12 164 ALA A O 1
ATOM 1342 N N . VAL A 1 165 ? -9.117 2.129 6.735 1.00 78.19 165 VAL A N 1
ATOM 1343 C CA . VAL A 1 165 ? -9.932 2.001 7.957 1.00 78.19 165 VAL A CA 1
ATOM 1344 C C . VAL A 1 165 ? -11.301 1.402 7.653 1.00 78.19 165 VAL A C 1
ATOM 1346 O O . VAL A 1 165 ? -11.874 0.748 8.512 1.00 78.19 165 VAL A O 1
ATOM 1349 N N . LEU A 1 166 ? -11.810 1.564 6.430 1.00 79.81 166 LEU A N 1
ATOM 1350 C CA . LEU A 1 166 ? -13.091 0.994 6.014 1.00 79.81 166 LEU A CA 1
ATOM 1351 C C . LEU A 1 166 ? -13.009 -0.492 5.669 1.00 79.81 166 LEU A C 1
ATOM 1353 O O . LEU A 1 166 ? -14.022 -1.190 5.701 1.00 79.81 166 LEU A O 1
ATOM 1357 N N . LEU A 1 167 ? -11.818 -0.981 5.320 1.00 81.50 167 LEU A N 1
ATOM 1358 C CA . LEU A 1 167 ? -11.634 -2.339 4.824 1.00 81.50 167 LEU A CA 1
ATOM 1359 C C . LEU A 1 167 ? -12.082 -3.425 5.823 1.00 81.50 167 LEU A C 1
ATOM 1361 O O . LEU A 1 167 ? -12.764 -4.348 5.377 1.00 81.50 167 LEU A O 1
ATOM 1365 N N . PRO A 1 168 ? -11.779 -3.343 7.135 1.00 85.81 168 PRO A N 1
ATOM 1366 C CA . PRO A 1 168 ? -12.276 -4.314 8.109 1.00 85.81 168 PRO A CA 1
ATOM 1367 C C . PRO A 1 168 ? -13.806 -4.340 8.180 1.00 85.81 168 PRO A C 1
ATOM 1369 O O . PRO A 1 168 ? -14.404 -5.400 8.039 1.00 85.81 168 PRO A O 1
ATOM 1372 N N . PHE A 1 169 ? -14.450 -3.171 8.245 1.00 85.75 169 PHE A N 1
ATOM 1373 C CA . PHE A 1 169 ? -15.912 -3.076 8.263 1.00 85.75 169 PHE A CA 1
ATOM 1374 C C . PHE A 1 169 ? -16.547 -3.631 6.988 1.00 85.75 169 PHE A C 1
ATOM 1376 O O . PHE A 1 169 ? -17.547 -4.343 7.040 1.00 85.75 169 PHE A O 1
ATOM 1383 N N . PHE A 1 170 ? -15.970 -3.328 5.823 1.00 85.69 170 PHE A N 1
ATOM 1384 C CA . PHE A 1 170 ? -16.441 -3.890 4.561 1.00 85.69 170 PHE A CA 1
ATOM 1385 C C . PHE A 1 170 ? -16.272 -5.410 4.521 1.00 85.69 170 PHE A C 1
ATOM 1387 O O . PHE A 1 170 ? -17.163 -6.116 4.057 1.00 85.69 170 PHE A O 1
ATOM 1394 N N . LYS A 1 171 ? -15.136 -5.924 4.994 1.00 85.56 171 LYS A N 1
ATOM 1395 C CA . LYS A 1 171 ? -14.857 -7.360 5.032 1.00 85.56 171 LYS A CA 1
ATOM 1396 C C . LYS A 1 171 ? -15.864 -8.095 5.920 1.00 85.56 171 LYS A C 1
ATOM 1398 O O . LYS A 1 171 ? -16.370 -9.136 5.506 1.00 85.56 171 LYS A O 1
ATOM 1403 N N . ASP A 1 172 ? -16.159 -7.551 7.095 1.00 85.31 172 ASP A N 1
ATOM 1404 C CA . ASP A 1 172 ? -16.939 -8.249 8.117 1.00 85.31 172 ASP A CA 1
ATOM 1405 C C . ASP A 1 172 ? -18.461 -7.986 7.976 1.00 85.31 172 ASP A C 1
ATOM 1407 O O . ASP A 1 172 ? -19.279 -8.842 8.324 1.00 85.31 172 ASP A O 1
ATOM 1411 N N . HIS A 1 173 ? -18.867 -6.864 7.361 1.00 84.06 173 HIS A N 1
ATOM 1412 C CA . HIS A 1 173 ? -20.277 -6.441 7.251 1.00 84.06 173 HIS A CA 1
ATOM 1413 C C . HIS A 1 173 ? -20.732 -5.959 5.859 1.00 84.06 173 HIS A C 1
ATOM 1415 O O . HIS A 1 173 ? -21.902 -5.608 5.660 1.00 84.06 173 HIS A O 1
ATOM 1421 N N . GLY A 1 174 ? -19.844 -5.949 4.867 1.00 85.69 174 GLY A N 1
ATOM 1422 C CA . GLY A 1 174 ? -20.151 -5.556 3.492 1.00 85.69 174 GLY A CA 1
ATOM 1423 C C . GLY A 1 174 ? -20.465 -4.067 3.310 1.00 85.69 174 GLY A C 1
ATOM 1424 O O . GLY A 1 174 ? -20.209 -3.217 4.162 1.00 85.69 174 GLY A O 1
ATOM 1425 N N . LEU A 1 175 ? -21.069 -3.737 2.163 1.00 83.38 175 LEU A N 1
ATOM 1426 C CA . LEU A 1 175 ? -21.393 -2.353 1.774 1.00 83.38 175 LEU A CA 1
ATOM 1427 C C . LEU A 1 175 ? -22.343 -1.634 2.743 1.00 83.38 175 LEU A C 1
ATOM 1429 O O . LEU A 1 175 ? -22.348 -0.406 2.788 1.00 83.38 175 LEU A O 1
ATOM 1433 N N . ASN A 1 176 ? -23.169 -2.371 3.488 1.00 80.06 176 ASN A N 1
ATOM 1434 C CA . ASN A 1 176 ? -24.146 -1.767 4.393 1.00 80.06 176 ASN A CA 1
ATOM 1435 C C . ASN A 1 176 ? -23.473 -1.074 5.583 1.00 80.06 176 ASN A C 1
ATOM 1437 O O . ASN A 1 176 ? -23.932 -0.007 5.989 1.00 80.06 176 ASN A O 1
ATOM 1441 N N . ALA A 1 177 ? -22.366 -1.620 6.097 1.00 78.31 177 ALA A N 1
ATOM 1442 C CA . ALA A 1 177 ? -21.613 -0.967 7.165 1.00 78.31 177 ALA A CA 1
ATOM 1443 C C . ALA A 1 177 ? -21.017 0.363 6.701 1.00 78.31 177 ALA A C 1
ATOM 1445 O O . ALA A 1 177 ? -21.147 1.362 7.400 1.00 78.31 177 ALA A O 1
ATOM 1446 N N . ILE A 1 178 ? -20.473 0.410 5.481 1.00 78.19 178 ILE A N 1
ATOM 1447 C CA . ILE A 1 178 ? -19.912 1.645 4.915 1.00 78.19 178 ILE A CA 1
ATOM 1448 C C . ILE A 1 178 ? -20.967 2.754 4.842 1.00 78.19 178 ILE A C 1
ATOM 1450 O O . ILE A 1 178 ? -20.710 3.875 5.258 1.00 78.19 178 ILE A O 1
ATOM 1454 N N . LYS A 1 179 ? -22.186 2.428 4.397 1.00 73.75 179 LYS A N 1
ATOM 1455 C CA . LYS A 1 179 ? -23.303 3.387 4.331 1.00 73.75 179 LYS A CA 1
ATOM 1456 C C . LYS A 1 179 ? -23.795 3.873 5.693 1.00 73.75 179 LYS A C 1
ATOM 1458 O O . LYS A 1 179 ? -24.447 4.902 5.746 1.00 73.75 179 LYS A O 1
ATOM 1463 N N . THR A 1 180 ? -23.562 3.104 6.753 1.00 68.50 180 THR A N 1
ATOM 1464 C CA . THR A 1 180 ? -24.003 3.454 8.113 1.00 68.50 180 THR A CA 1
ATOM 1465 C C . THR A 1 180 ? -22.996 4.376 8.807 1.00 68.50 180 THR A C 1
ATOM 1467 O O . THR A 1 180 ? -23.359 5.077 9.745 1.00 68.50 180 THR A O 1
ATOM 1470 N N . MET A 1 181 ? -21.739 4.364 8.352 1.00 67.56 181 MET A N 1
ATOM 1471 C CA . MET A 1 181 ? -20.663 5.229 8.849 1.00 67.56 181 MET A CA 1
ATOM 1472 C C . MET A 1 181 ? -20.545 6.563 8.091 1.00 67.56 181 MET A C 1
ATOM 1474 O O . MET A 1 181 ? -19.850 7.451 8.579 1.00 67.56 181 MET A O 1
ATOM 1478 N N . ALA A 1 182 ? -21.171 6.675 6.913 1.00 59.16 182 ALA A N 1
ATOM 1479 C CA . ALA A 1 182 ? -21.249 7.894 6.102 1.00 59.16 182 ALA A CA 1
ATOM 1480 C C . ALA A 1 182 ? -22.390 8.806 6.574 1.00 59.16 182 ALA A C 1
ATOM 1482 O O . ALA A 1 182 ? -22.191 10.039 6.566 1.00 59.16 182 ALA A O 1
#

Secondary structure (DSSP, 8-state):
-PPPSEEEEE-HHHHHHHHHHHHHHHHHTHHHHTT--EEEEETT-TTTSSHHHHTT--SGGGS-SEEEESSSTGGGSHHHHHHTGGGT-------SPPPHHHHHTT-S-TTSSS-----PPP-----HHHHTTSPPP-STTGGGSGGGTT----SB-SS-B-HHHHHHHHHHHTHHHHHHH-